Protein AF-A0A965M5X9-F1 (afdb_monomer)

Structure (mmCIF, N/CA/C/O backbone):
data_AF-A0A965M5X9-F1
#
_entry.id   AF-A0A965M5X9-F1
#
loop_
_atom_site.group_PDB
_atom_site.id
_atom_site.type_symbol
_atom_site.label_atom_id
_atom_site.label_alt_id
_atom_site.label_comp_id
_atom_site.label_asym_id
_atom_site.label_entity_id
_atom_site.label_seq_id
_atom_site.pdbx_PDB_ins_code
_atom_site.Cartn_x
_atom_site.Cartn_y
_atom_site.Cartn_z
_atom_site.occupancy
_atom_site.B_iso_or_equiv
_atom_site.auth_seq_id
_atom_site.auth_comp_id
_atom_site.auth_asym_id
_atom_site.auth_atom_id
_atom_site.pdbx_PDB_model_num
ATOM 1 N N . MET A 1 1 ? 23.132 9.682 -7.094 1.00 42.44 1 MET A N 1
ATOM 2 C CA . MET A 1 1 ? 22.294 9.227 -8.229 1.00 42.44 1 MET A CA 1
ATOM 3 C C . MET A 1 1 ? 20.804 9.116 -7.891 1.00 42.44 1 MET A C 1
ATOM 5 O O . MET A 1 1 ? 20.017 9.590 -8.694 1.00 42.44 1 MET A O 1
ATOM 9 N N . GLY A 1 2 ? 20.388 8.588 -6.726 1.00 50.03 2 GLY A N 1
ATOM 10 C CA . GLY A 1 2 ? 18.955 8.387 -6.407 1.00 50.03 2 GLY A CA 1
ATOM 11 C C . GLY A 1 2 ? 18.071 9.649 -6.337 1.00 50.03 2 GLY A C 1
ATOM 12 O O . GLY A 1 2 ? 16.987 9.662 -6.911 1.00 50.03 2 GLY A O 1
ATOM 13 N N . ASN A 1 3 ? 18.531 10.739 -5.705 1.00 47.78 3 ASN A N 1
ATOM 14 C CA . ASN A 1 3 ? 17.709 11.958 -5.563 1.00 47.78 3 ASN A CA 1
ATOM 15 C C . ASN A 1 3 ? 17.529 12.752 -6.868 1.00 47.78 3 ASN A C 1
ATOM 17 O O . ASN A 1 3 ? 16.507 13.403 -7.055 1.00 47.78 3 ASN A O 1
ATOM 21 N N . GLN A 1 4 ? 18.500 12.699 -7.782 1.00 51.12 4 GLN A N 1
ATOM 22 C CA . GLN A 1 4 ? 18.498 13.524 -8.995 1.00 51.12 4 GLN A CA 1
ATOM 23 C C . GLN A 1 4 ? 17.564 12.957 -10.078 1.00 51.12 4 GLN A C 1
ATOM 25 O O . GLN A 1 4 ? 16.942 13.716 -10.815 1.00 51.12 4 GLN A O 1
ATOM 30 N N . PHE A 1 5 ? 17.399 11.630 -10.124 1.00 57.78 5 PHE A N 1
ATOM 31 C CA . PHE A 1 5 ? 16.511 10.962 -11.080 1.00 57.78 5 PHE A CA 1
ATOM 32 C C . PHE A 1 5 ? 15.027 11.117 -10.712 1.00 57.78 5 PHE A C 1
ATOM 34 O O . PHE A 1 5 ? 14.195 11.357 -11.582 1.00 57.78 5 PHE A O 1
ATOM 41 N N . ASN A 1 6 ? 14.695 11.064 -9.415 1.00 60.72 6 ASN A N 1
ATO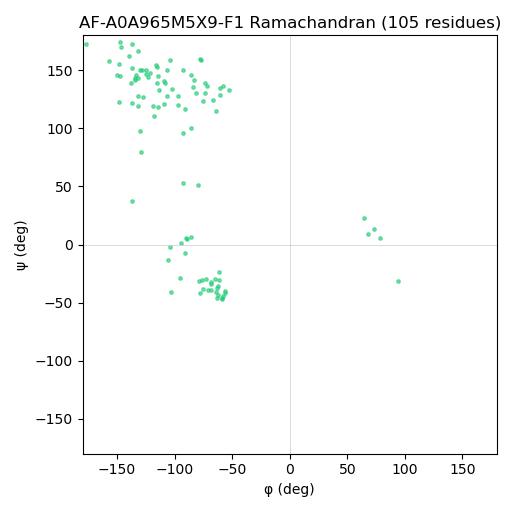M 42 C CA . ASN A 1 6 ? 13.325 11.275 -8.932 1.00 60.72 6 ASN A CA 1
ATOM 43 C C . ASN A 1 6 ? 12.823 12.700 -9.248 1.00 60.72 6 ASN A C 1
ATOM 45 O O . ASN A 1 6 ? 11.679 12.883 -9.648 1.00 60.72 6 ASN A O 1
ATOM 49 N N . LEU A 1 7 ? 13.701 13.705 -9.157 1.00 58.53 7 LEU A N 1
ATOM 50 C CA . LEU A 1 7 ? 13.353 15.101 -9.446 1.00 58.53 7 LEU A CA 1
ATOM 51 C C . LEU A 1 7 ? 13.240 15.412 -10.951 1.00 58.53 7 LEU A C 1
ATOM 53 O O . LEU A 1 7 ? 12.449 16.274 -11.320 1.00 58.53 7 LEU A O 1
ATOM 57 N N . GLY A 1 8 ? 13.996 14.723 -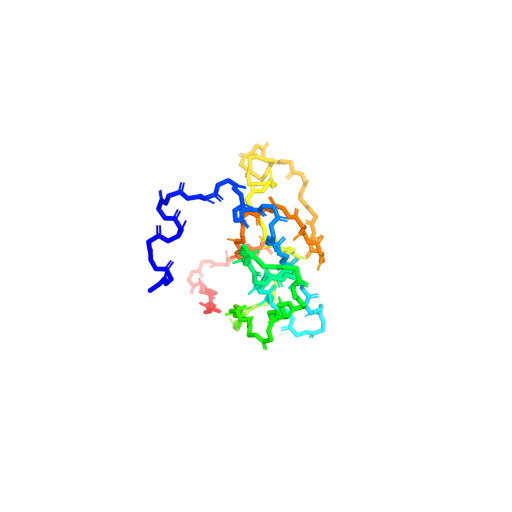11.817 1.00 59.91 8 GLY A N 1
ATOM 58 C CA . GLY A 1 8 ? 14.015 14.983 -13.267 1.00 59.91 8 GLY A CA 1
ATOM 59 C C . GLY A 1 8 ? 13.082 14.107 -14.114 1.00 59.91 8 GLY A C 1
ATOM 60 O O . GLY A 1 8 ? 12.615 14.554 -15.156 1.00 59.91 8 GLY A O 1
ATOM 61 N N . PHE A 1 9 ? 12.783 12.878 -13.675 1.00 71.81 9 PHE A N 1
ATOM 62 C CA . PHE A 1 9 ? 12.088 11.860 -14.480 1.00 71.81 9 PHE A CA 1
ATOM 63 C C . PHE A 1 9 ? 11.007 11.113 -13.683 1.00 71.81 9 PHE A C 1
ATOM 65 O O . PHE A 1 9 ? 10.825 9.905 -13.835 1.00 71.81 9 PHE A O 1
ATOM 72 N N . SER A 1 10 ? 10.287 11.820 -12.806 1.00 77.25 10 SER A N 1
ATOM 73 C CA . SER A 1 10 ? 9.305 11.212 -11.891 1.00 77.25 10 SER A CA 1
ATOM 74 C C . SER A 1 10 ? 8.219 10.385 -12.596 1.00 77.25 10 SER A C 1
ATOM 76 O O . SER A 1 10 ? 7.894 9.300 -12.125 1.00 77.25 10 SER A O 1
ATOM 78 N N . THR A 1 11 ? 7.704 10.847 -13.739 1.00 84.81 11 THR A N 1
ATOM 79 C CA . THR A 1 11 ? 6.674 10.140 -14.523 1.00 84.81 11 THR A CA 1
ATOM 80 C C . THR A 1 11 ? 7.212 8.887 -15.208 1.00 84.81 11 THR A C 1
ATOM 82 O O . THR A 1 11 ? 6.543 7.858 -15.220 1.00 84.81 11 THR A O 1
ATOM 85 N N . LEU A 1 12 ? 8.439 8.944 -15.736 1.00 87.31 12 LEU A N 1
ATOM 86 C CA . LEU A 1 12 ? 9.117 7.769 -16.283 1.00 87.31 12 LEU A CA 1
ATOM 87 C C . LEU A 1 12 ? 9.343 6.736 -15.180 1.00 87.31 12 LEU A C 1
ATOM 89 O O . LEU A 1 12 ? 9.053 5.563 -15.371 1.00 87.31 12 LEU A O 1
ATOM 93 N N . LEU A 1 13 ? 9.819 7.173 -14.014 1.00 88.56 13 LEU A N 1
ATOM 94 C CA . LEU A 1 13 ? 10.053 6.291 -12.878 1.00 88.56 13 LEU A CA 1
ATOM 95 C C . LEU A 1 13 ? 8.756 5.640 -12.379 1.00 88.56 13 LEU A C 1
ATOM 97 O O . LEU A 1 13 ? 8.794 4.479 -11.981 1.00 88.56 13 LEU A O 1
ATOM 101 N N . ASP A 1 14 ? 7.626 6.355 -12.417 1.00 90.56 14 ASP A N 1
ATOM 102 C CA . ASP A 1 14 ? 6.315 5.813 -12.043 1.00 90.56 14 ASP A CA 1
ATOM 103 C C . ASP A 1 14 ? 5.972 4.561 -12.877 1.00 90.56 14 ASP A C 1
ATOM 105 O O . ASP A 1 14 ? 5.594 3.550 -12.292 1.00 90.56 14 ASP A O 1
ATOM 109 N N . ALA A 1 15 ? 6.252 4.544 -14.189 1.00 90.56 15 ALA A N 1
ATOM 110 C CA . ALA A 1 15 ? 6.020 3.380 -15.059 1.00 90.56 15 ALA A CA 1
ATOM 111 C C . ALA A 1 15 ? 6.810 2.114 -14.658 1.00 90.56 15 ALA A C 1
ATOM 113 O O . ALA A 1 15 ? 6.395 0.999 -14.974 1.00 90.56 15 ALA A O 1
ATOM 114 N N . TYR A 1 16 ? 7.929 2.272 -13.945 1.00 92.94 16 TYR A N 1
ATOM 115 C CA . TYR A 1 16 ? 8.740 1.156 -13.451 1.00 92.94 16 TYR A CA 1
ATOM 116 C C . TYR A 1 16 ? 8.330 0.700 -12.047 1.00 92.94 16 TYR A C 1
ATOM 118 O O . TYR A 1 16 ? 8.850 -0.307 -11.572 1.00 92.94 16 TYR A O 1
ATOM 126 N N . LYS A 1 17 ? 7.427 1.401 -11.353 1.00 94.94 17 LYS A N 1
ATOM 127 C CA . LYS A 1 17 ? 7.024 1.028 -9.991 1.00 94.94 17 LYS A CA 1
ATOM 128 C C . LYS A 1 17 ? 6.134 -0.203 -9.990 1.00 94.94 17 LYS A C 1
ATOM 130 O O . LYS A 1 17 ? 5.216 -0.328 -10.802 1.00 94.94 17 LYS A O 1
ATOM 135 N N . ARG A 1 18 ? 6.384 -1.078 -9.020 1.00 97.25 18 ARG A N 1
ATOM 136 C CA . ARG A 1 18 ? 5.530 -2.211 -8.687 1.00 97.25 18 ARG A CA 1
ATOM 137 C C . ARG A 1 18 ? 5.408 -2.326 -7.173 1.00 97.25 18 ARG A C 1
ATOM 139 O O . ARG A 1 18 ? 6.414 -2.438 -6.468 1.00 97.25 18 ARG A O 1
ATOM 146 N N . ASN A 1 19 ? 4.173 -2.259 -6.698 1.00 98.06 19 ASN A N 1
ATOM 147 C CA . ASN A 1 19 ? 3.814 -2.291 -5.290 1.00 98.06 19 ASN A CA 1
ATOM 148 C C . ASN A 1 19 ? 3.027 -3.583 -5.050 1.00 98.06 19 ASN A C 1
ATOM 150 O O . ASN A 1 19 ? 1.973 -3.777 -5.648 1.00 98.06 19 ASN A O 1
ATOM 154 N N . GLU A 1 20 ? 3.532 -4.464 -4.195 1.00 98.06 20 GLU A N 1
ATOM 155 C CA . GLU A 1 20 ? 2.987 -5.804 -3.963 1.00 98.06 20 GLU A CA 1
ATOM 156 C C . GLU A 1 20 ? 2.637 -5.992 -2.483 1.00 98.06 20 GLU A C 1
ATOM 158 O O . GLU A 1 20 ? 3.334 -5.495 -1.601 1.00 98.06 20 GLU A O 1
ATOM 163 N N . LEU A 1 21 ? 1.566 -6.726 -2.192 1.00 98.12 21 LEU A N 1
ATOM 164 C CA . LEU A 1 21 ? 1.193 -7.123 -0.838 1.00 98.12 21 LEU A CA 1
ATOM 165 C C . LEU A 1 21 ? 1.498 -8.603 -0.654 1.00 98.12 21 LEU A C 1
ATOM 167 O O . LEU A 1 21 ? 0.984 -9.441 -1.392 1.00 98.12 21 LEU A O 1
ATOM 171 N N . LEU A 1 22 ? 2.239 -8.939 0.400 1.00 97.06 22 LEU A N 1
ATOM 172 C CA . LEU A 1 22 ? 2.326 -10.301 0.914 1.00 97.06 22 LEU A CA 1
ATOM 173 C C . LEU A 1 22 ? 1.161 -10.547 1.895 1.00 97.06 22 LEU A C 1
ATOM 175 O O . LEU A 1 22 ? 1.259 -10.159 3.066 1.00 97.06 22 LEU A O 1
ATOM 179 N N . PRO A 1 23 ? 0.059 -11.214 1.489 1.00 91.31 23 PRO A N 1
ATOM 180 C CA . PRO A 1 23 ? -1.207 -11.128 2.226 1.00 91.31 23 PRO A CA 1
ATOM 181 C C . PRO A 1 23 ? -1.160 -11.799 3.598 1.00 91.31 23 PRO A C 1
ATOM 183 O O . PRO A 1 23 ? -1.789 -11.332 4.540 1.00 91.31 23 PRO A O 1
ATOM 186 N N . LYS A 1 24 ? -0.377 -12.878 3.732 1.00 90.31 24 LYS A N 1
ATOM 187 C CA . LYS A 1 24 ? -0.226 -13.612 4.999 1.00 90.31 24 LYS A CA 1
ATOM 188 C C . LYS A 1 24 ? 0.436 -12.775 6.096 1.00 90.31 24 LYS A C 1
ATOM 190 O O . LYS A 1 24 ? 0.175 -13.019 7.267 1.00 90.31 24 LYS A O 1
ATOM 195 N N . ALA A 1 25 ? 1.301 -11.837 5.714 1.00 91.31 25 ALA A N 1
ATOM 196 C CA . ALA A 1 25 ? 2.075 -11.015 6.640 1.00 91.31 25 ALA A CA 1
ATOM 197 C C . ALA A 1 25 ? 1.564 -9.569 6.732 1.00 91.31 25 ALA A C 1
ATOM 199 O O . ALA A 1 25 ? 1.996 -8.837 7.615 1.00 91.31 25 ALA A O 1
ATOM 200 N N . GLY A 1 26 ? 0.690 -9.137 5.815 1.00 94.25 26 GLY A N 1
ATOM 201 C CA . GLY A 1 26 ? 0.325 -7.724 5.694 1.00 94.25 26 GLY A CA 1
ATOM 202 C C . GLY A 1 26 ? 1.504 -6.835 5.276 1.00 94.25 26 GLY A C 1
ATOM 203 O O . GLY A 1 26 ? 1.504 -5.651 5.572 1.00 94.25 26 GLY A O 1
ATOM 204 N N . LEU A 1 27 ? 2.532 -7.400 4.635 1.00 96.94 27 LEU A N 1
ATOM 205 C CA . LEU A 1 27 ? 3.755 -6.684 4.270 1.00 96.94 27 LEU A CA 1
ATOM 206 C C . LEU A 1 27 ? 3.608 -6.083 2.869 1.00 96.94 27 LEU A C 1
ATOM 208 O O . LEU A 1 27 ? 3.477 -6.827 1.896 1.00 96.94 27 LEU A O 1
ATOM 212 N N . GLY A 1 28 ? 3.650 -4.757 2.770 1.00 97.94 28 GLY A N 1
ATOM 213 C CA . GLY A 1 28 ? 3.751 -4.034 1.506 1.00 97.94 28 GLY A CA 1
ATOM 214 C C . GLY A 1 28 ? 5.199 -3.991 1.022 1.00 97.94 28 GLY A C 1
ATOM 215 O O . GLY A 1 28 ? 6.100 -3.645 1.785 1.00 97.94 28 GLY A O 1
ATOM 216 N N . ILE A 1 29 ? 5.422 -4.340 -0.240 1.00 98.19 29 ILE A N 1
ATOM 217 C CA . ILE A 1 29 ? 6.719 -4.411 -0.911 1.00 98.19 29 ILE A CA 1
ATOM 218 C C . ILE A 1 29 ? 6.693 -3.421 -2.074 1.00 98.19 29 ILE A C 1
ATOM 220 O O . ILE A 1 29 ? 5.884 -3.548 -2.986 1.00 98.19 29 ILE A O 1
ATOM 224 N N . PHE A 1 30 ? 7.589 -2.442 -2.057 1.00 97.62 30 PHE A N 1
ATOM 225 C CA . PHE A 1 30 ? 7.669 -1.359 -3.033 1.00 97.62 30 PHE A CA 1
ATOM 226 C C . PHE A 1 30 ? 9.004 -1.444 -3.759 1.00 97.62 30 PHE A C 1
ATOM 228 O O . PHE A 1 30 ? 10.064 -1.196 -3.177 1.00 97.62 30 PHE A O 1
ATOM 235 N N . ARG 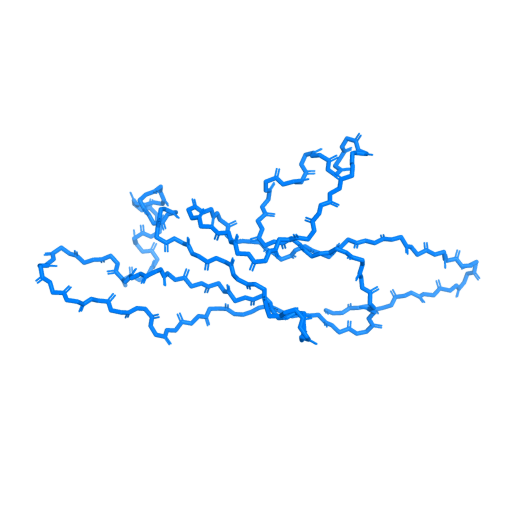A 1 31 ? 8.961 -1.800 -5.039 1.00 95.50 31 ARG A N 1
ATOM 236 C CA . ARG A 1 31 ? 10.160 -2.002 -5.852 1.00 95.50 31 ARG A CA 1
ATOM 237 C C . ARG A 1 31 ? 10.007 -1.398 -7.236 1.00 95.50 31 ARG A C 1
ATOM 239 O O . ARG A 1 31 ? 8.928 -0.966 -7.642 1.00 95.50 31 ARG A O 1
ATOM 246 N N . LEU A 1 32 ? 11.110 -1.408 -7.969 1.00 94.62 32 LEU A N 1
ATOM 247 C CA . LEU A 1 32 ? 11.077 -1.215 -9.409 1.00 94.62 32 LEU A CA 1
ATOM 248 C C . LEU A 1 32 ? 10.990 -2.581 -10.100 1.00 94.62 32 LEU A C 1
ATOM 250 O O . LEU A 1 32 ? 11.463 -3.592 -9.577 1.00 94.62 32 LEU A O 1
ATOM 254 N N . SER A 1 33 ? 10.369 -2.628 -11.271 1.00 91.94 33 SER A N 1
ATOM 255 C CA . SER A 1 33 ? 10.387 -3.800 -12.147 1.00 91.94 33 SER A CA 1
ATOM 256 C C . SER A 1 33 ? 11.783 -4.039 -12.732 1.00 91.94 33 SER A C 1
ATOM 258 O O . SER A 1 33 ? 12.188 -5.187 -12.887 1.00 91.94 33 SER A O 1
ATOM 260 N N . ALA A 1 34 ? 12.519 -2.957 -12.996 1.00 90.31 34 ALA A N 1
ATOM 261 C CA . ALA A 1 34 ? 13.914 -2.915 -13.422 1.00 90.31 34 ALA A CA 1
ATOM 262 C C . ALA A 1 34 ? 14.519 -1.547 -13.055 1.00 90.31 34 ALA A C 1
ATOM 264 O O . ALA A 1 34 ? 13.789 -0.569 -12.874 1.00 90.31 34 ALA A O 1
ATOM 265 N N . ILE A 1 35 ? 15.844 -1.459 -12.946 1.00 88.50 35 ILE A N 1
ATOM 266 C CA . ILE A 1 35 ? 16.552 -0.188 -12.774 1.00 88.50 35 ILE A CA 1
ATOM 267 C C . ILE A 1 35 ? 16.565 0.533 -14.134 1.00 88.50 35 ILE A C 1
ATOM 269 O O . ILE A 1 35 ? 17.053 -0.044 -15.106 1.00 88.50 35 ILE A O 1
ATOM 273 N N . PRO A 1 36 ? 16.061 1.777 -14.241 1.00 86.00 36 PRO A N 1
ATOM 274 C CA . PRO A 1 36 ? 16.123 2.528 -15.491 1.00 86.00 36 PRO A CA 1
ATOM 275 C C . PRO A 1 36 ? 17.582 2.811 -15.872 1.00 86.00 36 PRO A C 1
ATOM 277 O O . PRO A 1 36 ? 18.281 3.537 -15.161 1.00 86.00 36 PRO A O 1
ATOM 280 N N . VAL A 1 37 ? 18.041 2.238 -16.986 1.00 85.38 37 VAL A N 1
ATOM 281 C CA . VAL A 1 37 ? 19.394 2.424 -17.529 1.00 85.38 37 VAL A CA 1
ATOM 282 C C . VAL A 1 37 ? 19.331 2.739 -19.022 1.00 85.38 37 VAL A C 1
ATOM 284 O O . VAL A 1 37 ? 18.501 2.193 -19.742 1.00 85.38 37 VAL A O 1
ATOM 287 N N . ASP A 1 38 ? 20.225 3.608 -19.492 1.00 87.38 38 ASP A N 1
ATOM 288 C CA . ASP A 1 38 ? 20.382 3.947 -20.916 1.00 87.38 38 ASP A CA 1
ATOM 289 C C . ASP A 1 38 ? 21.439 3.046 -21.571 1.00 87.38 38 ASP A C 1
ATOM 291 O O . ASP A 1 38 ? 22.462 3.489 -22.093 1.00 87.38 38 ASP A O 1
ATOM 295 N N . ARG A 1 39 ? 21.259 1.735 -21.402 1.00 87.00 39 ARG A N 1
ATOM 296 C CA . ARG A 1 39 ? 22.093 0.689 -21.998 1.00 87.00 39 ARG A CA 1
ATOM 297 C C . ARG A 1 39 ? 21.225 -0.529 -22.296 1.00 87.00 39 ARG A C 1
ATOM 299 O O . ARG A 1 39 ? 20.338 -0.835 -21.500 1.00 87.00 39 ARG A O 1
ATOM 306 N N . PRO A 1 40 ? 21.486 -1.263 -23.388 1.00 86.62 40 PRO A N 1
ATOM 307 C CA . PRO A 1 40 ? 20.755 -2.482 -23.722 1.00 86.62 40 PRO A CA 1
ATOM 308 C C . PRO A 1 40 ? 21.264 -3.679 -22.895 1.00 86.62 40 PRO A C 1
ATOM 310 O O . PRO A 1 40 ? 21.623 -4.716 -23.447 1.00 86.62 40 PRO A O 1
ATOM 313 N N . GLU A 1 41 ? 21.336 -3.527 -21.572 1.00 89.56 41 GLU A N 1
ATOM 314 C CA . GLU A 1 41 ? 21.769 -4.564 -20.631 1.00 89.56 41 GLU A CA 1
ATOM 315 C C . GLU A 1 41 ? 20.663 -4.863 -19.605 1.00 89.56 41 GLU A C 1
ATOM 317 O O . GLU A 1 41 ? 19.898 -3.960 -19.250 1.00 89.56 41 GLU A O 1
ATOM 322 N N . PRO A 1 42 ? 20.540 -6.110 -19.110 1.00 87.06 42 PRO A N 1
ATOM 323 C CA . PRO A 1 42 ? 19.630 -6.413 -18.013 1.00 87.06 42 PRO A CA 1
ATOM 324 C C . PRO A 1 42 ? 20.001 -5.612 -16.762 1.00 87.06 42 PRO A C 1
ATOM 326 O O . PRO A 1 42 ? 21.145 -5.642 -16.312 1.00 87.06 42 PRO A O 1
ATOM 329 N N . ALA A 1 43 ? 19.021 -4.924 -16.182 1.00 88.19 43 ALA A N 1
ATOM 330 C CA . ALA A 1 43 ? 19.210 -4.101 -14.994 1.00 88.19 43 ALA A CA 1
ATOM 331 C C . ALA A 1 43 ? 18.156 -4.456 -13.940 1.00 88.19 43 ALA A C 1
ATOM 333 O O . ALA A 1 43 ? 17.125 -3.799 -13.800 1.00 88.19 43 ALA A O 1
ATOM 334 N N . GLU A 1 44 ? 18.387 -5.551 -13.221 1.00 90.56 44 GLU A N 1
ATOM 335 C CA . GLU A 1 44 ? 17.445 -6.062 -12.226 1.00 90.56 44 GLU A CA 1
ATOM 336 C C . GLU A 1 44 ? 17.399 -5.179 -10.971 1.00 90.56 44 GLU A C 1
ATOM 338 O O . GLU A 1 44 ? 18.423 -4.768 -10.424 1.00 90.56 44 GLU A O 1
ATOM 343 N N . ALA A 1 45 ? 16.190 -4.912 -10.477 1.00 90.88 45 ALA A N 1
ATOM 344 C CA . ALA A 1 45 ? 15.981 -4.236 -9.203 1.00 90.88 45 ALA A CA 1
ATOM 345 C C . ALA A 1 45 ? 15.823 -5.279 -8.084 1.00 90.88 45 ALA A C 1
ATOM 347 O O . ALA A 1 45 ? 14.735 -5.802 -7.855 1.00 90.88 45 ALA A O 1
ATOM 348 N N . LEU A 1 46 ? 16.924 -5.579 -7.389 1.00 92.75 46 LEU A N 1
ATOM 349 C CA . LEU A 1 46 ? 16.984 -6.622 -6.350 1.00 92.75 46 LEU A CA 1
ATOM 350 C C . LEU A 1 46 ? 16.762 -6.105 -4.919 1.00 92.75 46 LEU A C 1
ATOM 352 O O . LEU A 1 46 ? 16.798 -6.877 -3.964 1.00 92.75 46 LEU A O 1
ATOM 356 N N . PHE A 1 47 ? 16.518 -4.803 -4.765 1.00 93.31 47 PHE A N 1
ATOM 357 C CA . PHE A 1 47 ? 16.171 -4.181 -3.491 1.00 93.31 47 PHE A CA 1
ATOM 358 C C . PHE A 1 47 ? 14.742 -3.645 -3.535 1.00 93.31 47 PHE A C 1
ATOM 360 O O . PHE A 1 47 ? 14.286 -3.135 -4.560 1.00 93.31 47 PHE A O 1
ATOM 367 N N . ALA A 1 48 ? 14.059 -3.727 -2.398 1.00 95.88 48 ALA A N 1
ATOM 368 C CA . ALA A 1 48 ? 12.719 -3.199 -2.216 1.00 95.88 48 ALA A CA 1
ATOM 369 C C . ALA A 1 48 ? 12.638 -2.421 -0.904 1.00 95.88 48 ALA A C 1
ATOM 371 O O . ALA A 1 48 ? 13.258 -2.791 0.095 1.00 95.88 48 ALA A O 1
ATOM 372 N N . THR A 1 49 ? 11.835 -1.365 -0.904 1.00 97.12 49 THR A N 1
ATOM 373 C CA . THR A 1 49 ? 11.369 -0.732 0.328 1.00 97.12 49 THR A CA 1
ATOM 374 C C . THR A 1 49 ? 10.169 -1.518 0.828 1.00 97.12 49 THR A C 1
ATOM 376 O O . THR A 1 49 ? 9.339 -1.945 0.030 1.00 97.12 49 THR A O 1
ATOM 379 N N . VAL A 1 50 ? 10.050 -1.706 2.137 1.00 97.50 50 VAL A N 1
ATOM 380 C CA . VAL A 1 50 ? 8.915 -2.422 2.725 1.00 97.50 50 VAL A CA 1
ATOM 381 C C . VAL A 1 50 ? 8.216 -1.580 3.782 1.00 97.50 50 VAL A C 1
ATOM 383 O O . VAL A 1 5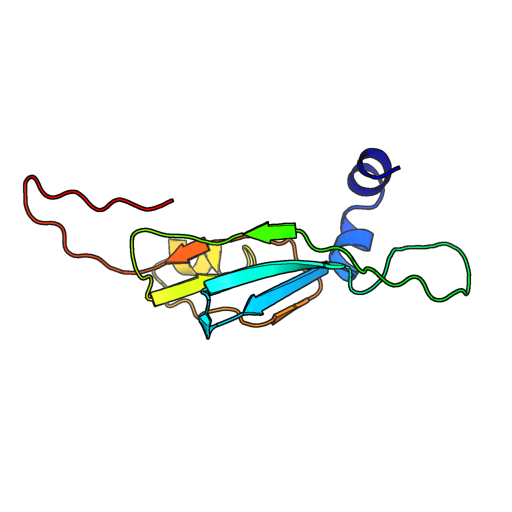0 ? 8.850 -0.766 4.451 1.00 97.50 50 VAL A O 1
ATOM 386 N N . ALA A 1 51 ? 6.912 -1.792 3.933 1.00 97.69 51 ALA A N 1
ATOM 387 C CA . ALA A 1 51 ? 6.112 -1.245 5.022 1.00 97.69 51 ALA A CA 1
ATOM 388 C C . ALA A 1 51 ? 5.206 -2.340 5.588 1.00 97.69 51 ALA A C 1
ATOM 390 O O . ALA A 1 51 ? 4.705 -3.191 4.853 1.00 97.69 51 ALA A O 1
ATOM 391 N N . TRP A 1 52 ? 5.010 -2.330 6.898 1.00 96.69 52 TRP A N 1
ATOM 392 C CA . TRP A 1 52 ? 4.138 -3.258 7.608 1.00 96.69 52 TRP A CA 1
ATOM 393 C C . TRP A 1 52 ? 3.511 -2.536 8.791 1.00 96.69 52 TRP A C 1
ATOM 395 O O . TRP A 1 52 ? 3.927 -1.432 9.137 1.00 96.69 52 TRP A O 1
ATOM 405 N N . SER A 1 53 ? 2.531 -3.177 9.418 1.00 94.88 53 SER A N 1
ATOM 406 C CA . SER A 1 53 ? 1.889 -2.642 10.613 1.00 94.88 53 SER A CA 1
ATOM 407 C C . SER A 1 53 ? 1.663 -3.696 11.682 1.00 94.88 53 SER A C 1
ATOM 409 O O . SER A 1 53 ? 1.449 -4.867 11.364 1.00 94.88 53 SER A O 1
ATOM 411 N N . VAL A 1 54 ? 1.647 -3.272 12.942 1.00 93.94 54 VAL A N 1
ATOM 412 C CA . VAL A 1 54 ? 1.419 -4.125 14.118 1.00 93.94 54 VAL A CA 1
ATOM 413 C C . VAL A 1 54 ? 0.370 -3.522 15.061 1.00 93.94 54 VAL A C 1
ATOM 415 O O . VAL A 1 54 ? -0.015 -2.364 14.935 1.00 93.94 54 VAL A O 1
ATOM 418 N N . GLY A 1 55 ? -0.121 -4.317 16.016 1.00 89.62 55 GLY A N 1
ATOM 419 C CA . GLY A 1 55 ? -1.022 -3.865 17.091 1.00 89.62 55 GLY A CA 1
ATOM 420 C C . GLY A 1 55 ? -2.519 -4.030 16.808 1.00 89.62 55 GLY A C 1
ATOM 421 O O . GLY A 1 55 ? -3.288 -4.324 17.721 1.00 89.62 55 GLY A O 1
ATOM 422 N N . THR A 1 56 ? -2.960 -3.942 15.551 1.00 87.69 56 THR A N 1
ATOM 423 C CA . THR A 1 56 ? -4.370 -4.175 15.202 1.00 87.69 56 THR A CA 1
ATOM 424 C C . THR A 1 56 ? -4.544 -4.738 13.795 1.00 87.69 56 THR A C 1
ATOM 426 O O . THR A 1 56 ? -3.804 -4.401 12.875 1.00 87.69 56 THR A O 1
ATOM 429 N N . SER A 1 57 ? -5.559 -5.592 13.622 1.00 86.81 57 SER A N 1
ATOM 430 C CA . SER A 1 57 ? -5.964 -6.105 12.313 1.00 86.81 57 SER A CA 1
ATOM 431 C C . SER A 1 57 ? -6.903 -5.139 11.591 1.00 86.81 57 SER A C 1
ATOM 433 O O . SER A 1 57 ? -7.870 -4.623 12.168 1.00 86.81 57 SER A O 1
ATOM 435 N N . TRP A 1 58 ? -6.645 -4.939 10.302 1.00 91.00 58 TRP A N 1
ATOM 436 C CA . TRP A 1 58 ? -7.416 -4.070 9.417 1.00 91.00 58 TRP A CA 1
ATOM 437 C C . TRP A 1 58 ? -8.089 -4.890 8.319 1.00 91.00 58 TRP A C 1
ATOM 439 O O . TRP A 1 58 ? -7.628 -5.974 7.972 1.00 91.00 58 TRP A O 1
ATOM 449 N N . LYS A 1 59 ? -9.217 -4.394 7.798 1.00 92.31 59 LYS A N 1
ATOM 450 C CA . LYS A 1 59 ? -10.026 -5.120 6.808 1.00 92.31 59 LYS A CA 1
ATOM 451 C C . LYS A 1 59 ? -9.415 -5.039 5.413 1.00 92.31 59 LYS A C 1
ATOM 453 O O . LYS A 1 59 ? -9.454 -6.017 4.677 1.00 92.31 59 LYS A O 1
ATOM 458 N N . ASN A 1 60 ? -8.924 -3.859 5.050 1.00 95.81 60 ASN A N 1
ATOM 459 C CA . ASN A 1 60 ? -8.369 -3.573 3.739 1.00 95.81 60 ASN A CA 1
ATOM 460 C C . ASN A 1 60 ? -6.979 -2.952 3.863 1.00 95.81 60 ASN A C 1
ATOM 462 O O . ASN A 1 60 ? -6.709 -2.215 4.815 1.00 95.81 60 ASN A O 1
ATOM 466 N N . LEU A 1 61 ? -6.151 -3.206 2.853 1.00 97.12 61 LEU A N 1
ATOM 467 C CA . LEU A 1 61 ? -4.824 -2.620 2.697 1.00 97.12 61 LEU A CA 1
ATOM 468 C C . LEU A 1 61 ? -4.669 -2.093 1.267 1.00 97.12 61 LEU A C 1
ATOM 470 O O . LEU A 1 61 ? -4.947 -2.816 0.312 1.00 97.12 61 LEU A O 1
ATOM 474 N N . LEU A 1 62 ? -4.272 -0.830 1.122 1.00 98.19 62 LEU A N 1
ATOM 475 C CA . LEU A 1 62 ? -4.003 -0.208 -0.176 1.00 98.19 62 LEU A CA 1
ATOM 476 C C . LEU A 1 62 ? -2.503 0.012 -0.348 1.00 98.19 62 LEU A C 1
ATOM 478 O O . LEU A 1 62 ? -1.823 0.408 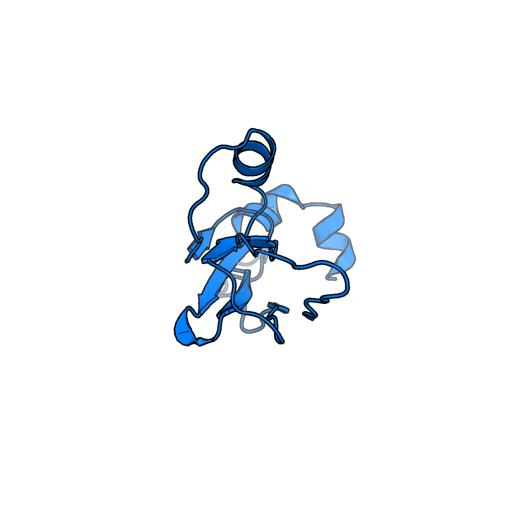0.601 1.00 98.19 62 LEU A O 1
ATOM 482 N N . LEU A 1 63 ? -2.025 -0.218 -1.568 1.00 98.38 63 LEU A N 1
ATOM 483 C CA . LEU A 1 63 ? -0.628 -0.081 -1.974 1.00 98.38 63 LEU A CA 1
ATOM 484 C C . LEU A 1 63 ? -0.382 1.194 -2.796 1.00 98.38 63 LEU A C 1
ATOM 486 O O . LEU A 1 63 ? 0.745 1.474 -3.205 1.00 98.38 63 LEU A O 1
ATOM 490 N N . SER A 1 64 ? -1.440 1.959 -3.062 1.00 97.44 64 SER A N 1
ATOM 491 C CA . SER A 1 64 ? -1.431 3.205 -3.818 1.00 97.44 64 SER A CA 1
ATOM 492 C C . SER A 1 64 ? -2.502 4.175 -3.305 1.00 97.44 64 SER A C 1
ATOM 494 O O . SER A 1 64 ? -3.334 3.845 -2.458 1.00 97.44 64 SER A O 1
ATOM 496 N N . SER A 1 65 ? -2.506 5.391 -3.850 1.00 96.88 65 SER A N 1
ATOM 497 C CA . SER A 1 65 ? -3.519 6.410 -3.543 1.00 96.88 65 SER A CA 1
ATOM 498 C C . SER A 1 65 ? -4.739 6.373 -4.476 1.00 96.88 65 SER A C 1
ATOM 500 O O . SER A 1 65 ? -5.597 7.249 -4.367 1.00 96.88 65 SER A O 1
ATOM 502 N N . GLN A 1 66 ? -4.853 5.390 -5.379 1.00 96.94 66 GLN A N 1
ATOM 503 C CA . GLN A 1 66 ? -5.918 5.343 -6.395 1.00 96.94 66 GLN A CA 1
ATOM 504 C C . GLN A 1 66 ? -7.322 5.349 -5.781 1.00 96.94 66 GLN A C 1
ATOM 506 O O . GLN A 1 66 ? -8.207 6.088 -6.212 1.00 96.94 66 GLN A O 1
ATOM 511 N N . GLN A 1 67 ? -7.522 4.558 -4.726 1.00 97.50 67 GLN A N 1
ATOM 512 C CA . GLN A 1 67 ? -8.819 4.423 -4.061 1.00 97.50 67 GLN A CA 1
ATOM 513 C C . GLN A 1 67 ? -9.042 5.452 -2.938 1.00 97.50 67 GLN A C 1
ATOM 515 O O . GLN A 1 67 ? -10.075 5.419 -2.265 1.00 97.50 67 GLN A O 1
ATOM 520 N N . LEU A 1 68 ? -8.119 6.401 -2.730 1.00 96.38 68 LEU A N 1
ATOM 521 C CA . LEU A 1 68 ? -8.209 7.363 -1.627 1.00 96.38 68 LEU A CA 1
ATOM 522 C C . LEU A 1 68 ? -9.433 8.282 -1.758 1.00 96.38 68 LEU A C 1
ATOM 524 O O . LEU A 1 68 ? -10.121 8.544 -0.773 1.00 96.38 68 LEU A O 1
ATOM 528 N N . ASN A 1 69 ? -9.745 8.744 -2.971 1.00 97.44 69 ASN A N 1
ATOM 529 C CA . ASN A 1 69 ? -10.931 9.572 -3.203 1.00 97.44 69 ASN A CA 1
ATOM 530 C C . ASN A 1 69 ? -12.229 8.777 -3.018 1.00 97.44 69 ASN A C 1
ATOM 532 O O . ASN A 1 69 ? -13.160 9.287 -2.400 1.00 97.44 69 ASN A O 1
ATOM 536 N N . ALA A 1 70 ? -12.267 7.516 -3.460 1.00 96.88 70 ALA A N 1
ATOM 537 C CA . ALA A 1 70 ? -13.405 6.629 -3.226 1.00 96.88 70 ALA A CA 1
ATOM 538 C C . ALA A 1 70 ? -13.669 6.460 -1.719 1.00 96.88 70 ALA A C 1
ATOM 540 O O . ALA A 1 70 ? -14.798 6.645 -1.264 1.00 96.88 70 ALA A O 1
ATOM 541 N N . PHE A 1 71 ? -12.615 6.225 -0.928 1.00 96.56 71 PHE A N 1
ATOM 542 C CA . PHE A 1 71 ? -12.713 6.170 0.532 1.00 96.56 71 PHE A CA 1
ATOM 543 C C . PHE A 1 71 ? -13.259 7.479 1.128 1.00 96.56 71 PHE A C 1
ATOM 545 O O . PHE A 1 71 ? -14.185 7.448 1.937 1.00 96.56 71 PHE A O 1
ATOM 552 N N . ARG A 1 72 ? -12.741 8.639 0.695 1.00 96.06 72 ARG A N 1
ATOM 553 C CA . ARG A 1 72 ? -13.200 9.967 1.154 1.00 96.06 72 ARG A CA 1
ATOM 554 C C . ARG A 1 72 ? -14.669 10.243 0.828 1.00 96.06 72 ARG A C 1
ATOM 556 O O . ARG A 1 72 ? -15.327 10.952 1.582 1.00 96.06 72 ARG A O 1
ATOM 563 N N . SER A 1 73 ? -15.181 9.686 -0.265 1.00 97.25 73 SER A N 1
ATOM 564 C CA . SER A 1 73 ? -16.588 9.789 -0.667 1.00 97.25 73 SER A CA 1
ATOM 565 C C . SER A 1 73 ? -17.489 8.724 -0.027 1.00 97.25 73 SER A C 1
ATOM 567 O O . SER A 1 73 ? -18.655 8.620 -0.397 1.00 97.25 73 SER A O 1
ATOM 569 N N . GLY A 1 74 ? -16.975 7.917 0.909 1.00 95.19 74 GLY A N 1
ATOM 570 C CA . GLY A 1 74 ? -17.738 6.858 1.577 1.00 95.19 74 GLY A CA 1
ATOM 571 C C . GLY A 1 74 ? -18.014 5.633 0.698 1.00 95.19 74 GLY A C 1
ATOM 572 O O . GLY A 1 74 ? -18.845 4.797 1.051 1.00 95.19 74 GLY A O 1
ATOM 573 N N . GLN A 1 75 ? -17.337 5.508 -0.445 1.00 96.12 75 GLN A N 1
ATOM 574 C CA . GLN A 1 75 ? -17.451 4.336 -1.306 1.00 96.12 75 GLN A CA 1
ATOM 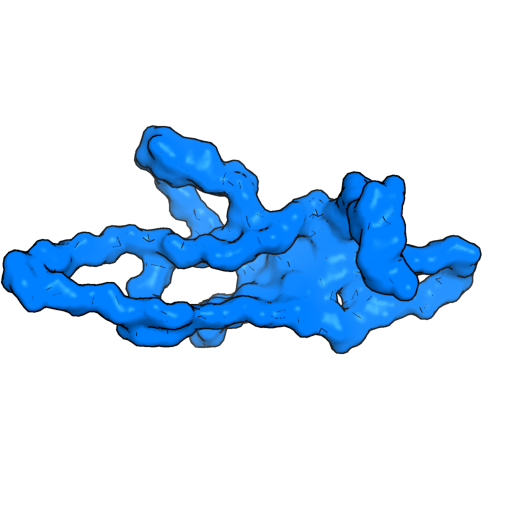575 C C . GLN A 1 75 ? -16.657 3.158 -0.733 1.00 96.12 75 GLN A C 1
ATOM 577 O O . GLN A 1 75 ? -15.727 3.307 0.063 1.00 96.12 75 GLN A O 1
ATOM 582 N N . THR A 1 76 ? -17.027 1.951 -1.160 1.00 94.50 76 THR A N 1
ATOM 583 C CA . THR A 1 76 ? -16.308 0.740 -0.761 1.00 94.50 76 THR A CA 1
ATOM 584 C C . THR A 1 76 ? -14.969 0.663 -1.482 1.00 94.50 76 THR A C 1
ATOM 586 O O . THR A 1 76 ? -14.920 0.741 -2.706 1.00 94.50 76 THR A O 1
ATOM 589 N N . ILE A 1 77 ? -13.905 0.432 -0.718 1.00 96.94 77 ILE A N 1
ATOM 590 C CA . ILE A 1 77 ? -12.568 0.139 -1.236 1.00 96.94 77 ILE A CA 1
ATOM 591 C C . ILE A 1 77 ? -12.242 -1.347 -1.109 1.00 96.94 77 ILE A C 1
ATOM 593 O O . ILE A 1 77 ? -12.838 -2.064 -0.295 1.00 96.94 77 ILE A O 1
ATOM 597 N N . ARG A 1 78 ? -11.283 -1.804 -1.910 1.00 96.94 78 ARG A N 1
ATOM 598 C CA . ARG A 1 78 ? -10.812 -3.191 -1.938 1.00 96.94 78 ARG A CA 1
ATOM 599 C C . ARG A 1 78 ? -9.311 -3.244 -1.715 1.00 96.94 78 ARG A C 1
ATOM 601 O O . ARG A 1 78 ? -8.592 -2.354 -2.155 1.00 96.94 78 ARG A O 1
ATOM 608 N N . THR A 1 79 ? -8.865 -4.307 -1.054 1.00 97.31 79 THR A N 1
ATOM 609 C CA . THR A 1 79 ? -7.438 -4.576 -0.856 1.00 97.31 79 THR A CA 1
ATOM 610 C C . THR A 1 79 ? -6.712 -4.678 -2.194 1.00 97.31 79 THR A C 1
ATOM 612 O O . THR A 1 79 ? -7.197 -5.333 -3.117 1.00 97.31 79 THR A O 1
ATOM 615 N N . GLU A 1 80 ? -5.546 -4.050 -2.271 1.00 98.25 80 GLU A N 1
ATOM 616 C CA . GLU A 1 80 ? -4.657 -4.077 -3.429 1.00 98.25 80 GLU A CA 1
ATOM 617 C C . GLU A 1 80 ? -3.575 -5.143 -3.206 1.00 98.25 80 GLU A C 1
ATOM 619 O O . GLU A 1 80 ? -2.945 -5.173 -2.149 1.00 98.25 80 GLU A O 1
ATOM 624 N N . ILE A 1 81 ? -3.394 -6.050 -4.175 1.00 97.81 81 ILE A N 1
ATOM 625 C CA . ILE A 1 81 ? -2.416 -7.152 -4.084 1.00 97.81 81 ILE A CA 1
ATOM 626 C C . ILE A 1 81 ? -1.163 -6.874 -4.913 1.00 97.81 81 ILE A C 1
ATOM 628 O O . ILE A 1 81 ? -0.059 -7.165 -4.466 1.00 97.81 81 ILE A O 1
ATOM 632 N N . ASP A 1 82 ? -1.335 -6.321 -6.108 1.00 97.56 82 ASP A N 1
ATOM 633 C CA . ASP A 1 82 ? -0.261 -5.983 -7.039 1.00 97.56 82 ASP A CA 1
ATOM 634 C C . ASP A 1 82 ? -0.698 -4.745 -7.822 1.00 97.56 82 ASP A C 1
ATOM 636 O O . ASP A 1 82 ? -1.782 -4.730 -8.413 1.00 97.56 82 ASP A O 1
ATOM 640 N N . VAL A 1 83 ? 0.105 -3.687 -7.765 1.00 97.56 83 VAL A N 1
ATOM 641 C CA . VAL A 1 83 ? -0.162 -2.400 -8.408 1.00 97.56 83 VAL A CA 1
ATOM 642 C C . VAL A 1 83 ? 1.084 -1.965 -9.169 1.00 97.56 83 VAL A C 1
ATOM 644 O O . VAL A 1 83 ? 2.138 -1.735 -8.578 1.00 97.56 83 VAL A O 1
ATOM 647 N N . CYS A 1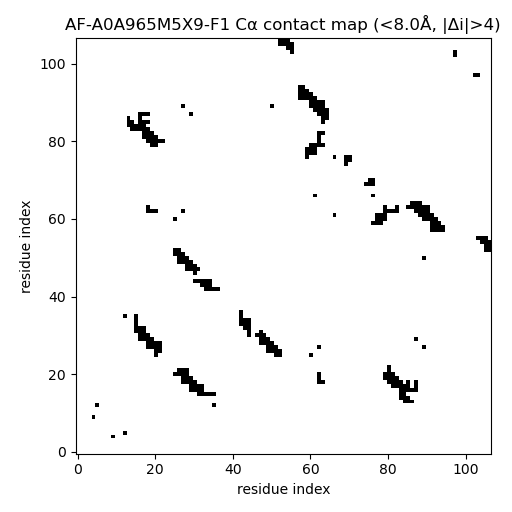 84 ? 0.948 -1.806 -10.482 1.00 96.12 84 CYS A N 1
ATOM 648 C CA . CYS A 1 84 ? 2.024 -1.393 -11.381 1.00 96.12 84 CYS A CA 1
ATOM 649 C C . CYS A 1 84 ? 1.829 0.052 -11.847 1.00 96.12 84 CYS A C 1
ATOM 651 O O . CYS A 1 84 ? 0.696 0.502 -12.000 1.00 96.12 84 CYS A O 1
ATOM 653 N N . GLY A 1 85 ? 2.926 0.752 -12.136 1.00 93.94 85 GLY A N 1
ATOM 654 C CA . GLY A 1 85 ? 2.893 2.063 -12.792 1.00 93.94 85 GLY A CA 1
ATOM 655 C C . GLY A 1 85 ? 2.525 3.234 -11.878 1.00 93.94 85 GLY A C 1
ATOM 656 O O . GLY A 1 85 ? 2.334 4.351 -12.348 1.00 93.94 85 GLY A O 1
ATOM 657 N N . GLU A 1 86 ? 2.385 2.979 -10.580 1.00 94.62 86 GLU A N 1
ATOM 658 C CA . GLU A 1 86 ? 1.710 3.880 -9.652 1.00 94.62 86 GLU A CA 1
ATOM 659 C C . GLU A 1 86 ? 2.561 4.136 -8.420 1.00 94.62 86 GLU A C 1
ATOM 661 O O . GLU A 1 86 ? 3.350 3.298 -7.967 1.00 94.62 86 GLU A O 1
ATOM 666 N N . ARG A 1 87 ? 2.392 5.326 -7.845 1.00 93.88 87 ARG A N 1
ATOM 667 C CA . ARG A 1 87 ? 3.140 5.714 -6.651 1.00 93.88 87 ARG A CA 1
ATOM 668 C C . ARG A 1 87 ? 2.717 4.851 -5.469 1.00 93.88 87 ARG A C 1
ATOM 670 O O . ARG A 1 87 ? 1.542 4.821 -5.107 1.00 93.88 87 ARG A O 1
ATOM 677 N N . GLY A 1 88 ? 3.706 4.198 -4.863 1.00 95.19 88 GLY A N 1
ATOM 678 C CA . GLY A 1 88 ? 3.518 3.388 -3.670 1.00 95.19 88 GLY A CA 1
ATOM 679 C C . GLY A 1 88 ? 2.983 4.204 -2.496 1.00 95.19 88 GLY A C 1
ATOM 680 O O . GLY A 1 88 ? 3.471 5.298 -2.208 1.00 95.19 88 GLY A O 1
ATOM 681 N N . ALA A 1 89 ? 1.993 3.645 -1.818 1.00 97.38 89 ALA A N 1
ATOM 682 C CA . ALA A 1 89 ? 1.474 4.096 -0.538 1.00 97.38 89 ALA A CA 1
ATOM 683 C C . ALA A 1 89 ? 1.176 2.872 0.337 1.00 97.38 89 ALA A C 1
ATOM 685 O O . ALA A 1 89 ? 1.061 1.766 -0.173 1.00 97.38 89 ALA A O 1
ATOM 686 N N . TYR A 1 90 ? 1.044 3.052 1.647 1.00 97.94 90 TYR A N 1
ATOM 687 C CA . TYR A 1 90 ? 0.639 1.976 2.551 1.00 97.94 90 TYR A CA 1
ATOM 688 C C . TYR A 1 90 ? -0.498 2.489 3.430 1.00 97.94 90 TYR A C 1
ATOM 690 O O . TYR A 1 90 ? -0.265 3.208 4.402 1.00 97.94 90 TYR A O 1
ATOM 698 N N . PHE A 1 91 ? -1.737 2.173 3.050 1.00 97.44 91 PHE A N 1
ATOM 699 C CA . PHE A 1 91 ? -2.924 2.579 3.802 1.00 97.44 91 PHE A CA 1
ATOM 700 C C . PHE A 1 91 ? -3.632 1.377 4.403 1.00 97.44 91 PHE A C 1
ATOM 702 O O . PHE A 1 91 ? -3.939 0.407 3.713 1.00 97.44 91 PHE A O 1
ATOM 709 N N . LEU A 1 92 ? -3.967 1.498 5.681 1.00 95.81 92 LEU A N 1
ATOM 710 C CA . LEU A 1 92 ? -4.775 0.539 6.417 1.00 95.81 92 LEU A CA 1
ATOM 711 C C . LEU A 1 92 ? -6.188 1.090 6.547 1.00 95.81 92 LEU A C 1
ATOM 713 O O . LEU A 1 92 ? -6.379 2.257 6.888 1.00 95.81 92 LEU A O 1
ATOM 717 N N . SER A 1 93 ? -7.189 0.259 6.278 1.00 94.94 93 SER A N 1
ATOM 718 C CA . SER A 1 93 ? -8.584 0.668 6.401 1.00 94.94 93 SER A CA 1
ATOM 719 C C . SER A 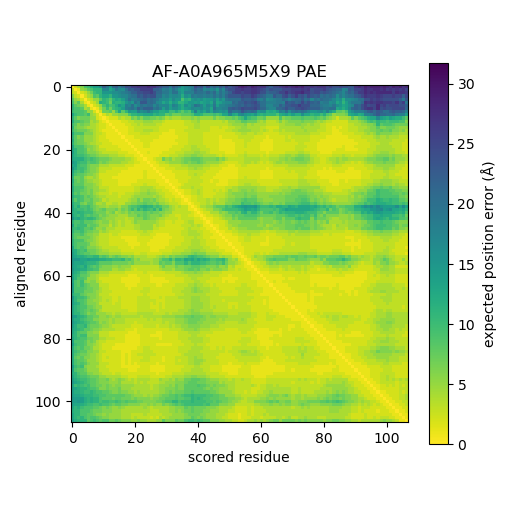1 93 ? -9.435 -0.409 7.051 1.00 94.94 93 SER A C 1
ATOM 721 O O . SER A 1 93 ? -9.326 -1.607 6.779 1.00 94.94 93 SER A O 1
ATOM 723 N N . GLY A 1 94 ? -10.323 0.025 7.934 1.00 92.44 94 GLY A N 1
ATOM 724 C CA . GLY A 1 94 ? -11.254 -0.835 8.636 1.00 92.44 94 GLY A CA 1
ATOM 725 C C . GLY A 1 94 ? -12.182 -0.024 9.523 1.00 92.44 94 GLY A C 1
ATOM 726 O O . GLY A 1 94 ? -12.012 1.179 9.699 1.00 92.44 94 GLY A O 1
ATOM 727 N N . GLN A 1 95 ? -13.171 -0.707 10.081 1.00 92.12 95 GLN A N 1
ATOM 728 C CA . GLN A 1 95 ? -14.059 -0.143 11.087 1.00 92.12 95 GLN A CA 1
ATOM 729 C C . GLN A 1 95 ? -13.737 -0.771 12.437 1.00 92.12 95 GLN A C 1
ATOM 731 O O . GLN A 1 95 ? -13.485 -1.976 12.528 1.00 92.12 95 GLN A O 1
ATOM 736 N N . LYS A 1 96 ? -13.748 0.055 13.480 1.00 91.62 96 LYS A N 1
ATOM 737 C CA . LYS A 1 96 ? -13.586 -0.359 14.872 1.00 91.62 96 LYS A CA 1
ATOM 738 C C . LYS A 1 96 ? -14.644 0.347 15.707 1.00 91.62 96 LYS A C 1
ATOM 740 O O . LYS A 1 96 ? -14.953 1.509 15.461 1.00 91.62 96 LYS A O 1
ATOM 745 N N . ILE A 1 97 ? -15.192 -0.367 16.680 1.00 93.75 97 ILE A N 1
ATOM 746 C CA . ILE A 1 97 ? -16.099 0.197 17.677 1.00 93.75 97 ILE A CA 1
ATOM 747 C C . ILE A 1 97 ? -15.246 0.498 18.907 1.00 93.75 97 ILE A C 1
ATOM 749 O O . ILE A 1 97 ? -14.623 -0.411 19.451 1.00 93.75 97 ILE A O 1
ATOM 753 N N . LEU A 1 98 ? -15.197 1.767 19.306 1.00 94.81 98 LEU A N 1
ATOM 754 C CA . LEU A 1 98 ? -14.464 2.243 20.476 1.00 94.81 98 LEU A CA 1
ATOM 755 C C . LEU A 1 98 ? -15.458 2.659 21.556 1.00 94.81 98 LEU A C 1
ATOM 757 O O . LEU A 1 98 ? -16.287 3.542 21.335 1.00 94.81 98 LEU A O 1
ATOM 761 N N . GLN A 1 99 ? -15.373 2.020 22.717 1.00 96.50 99 GLN A N 1
ATOM 762 C CA . GLN A 1 99 ? -16.157 2.404 23.887 1.00 96.50 99 GLN A CA 1
ATOM 763 C C . GLN A 1 99 ? -15.550 3.642 24.573 1.00 96.50 99 GLN A C 1
ATOM 765 O O . GLN A 1 99 ? -14.359 3.925 24.399 1.00 96.50 99 GLN A O 1
ATOM 770 N N . PRO A 1 100 ? -16.324 4.386 25.388 1.00 96.19 100 PRO A N 1
ATOM 771 C CA . PRO A 1 100 ? -15.776 5.480 26.183 1.00 96.19 100 PRO A CA 1
ATOM 772 C C . PRO A 1 100 ? -14.568 5.017 27.012 1.00 96.19 100 PRO A C 1
ATOM 774 O O . PRO A 1 100 ? -14.640 3.994 27.689 1.00 96.19 100 PRO A O 1
ATOM 777 N N . LYS A 1 101 ? -13.474 5.791 26.980 1.00 95.81 101 LYS A N 1
ATOM 778 C CA . LYS A 1 101 ? -12.181 5.500 27.643 1.00 95.81 101 LYS A CA 1
ATOM 779 C C . LYS A 1 101 ? -11.387 4.310 27.078 1.00 95.81 101 LYS A C 1
ATOM 781 O O . LYS A 1 101 ? -10.383 3.933 27.673 1.00 95.81 101 LYS A O 1
ATOM 786 N N . GLN A 1 102 ? -11.793 3.735 25.947 1.00 96.50 102 GLN A N 1
ATOM 787 C CA . GLN A 1 102 ? -11.002 2.729 25.239 1.00 96.50 102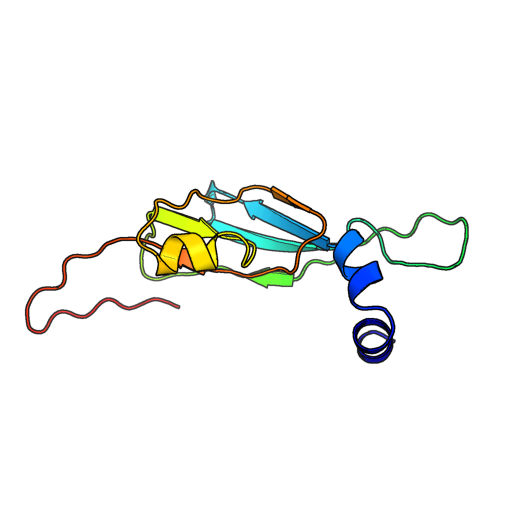 GLN A CA 1
ATOM 788 C C . GLN A 1 102 ? -9.996 3.393 24.287 1.00 96.50 102 GLN A C 1
ATOM 790 O O . GLN A 1 102 ? -10.307 4.412 23.668 1.00 96.50 102 GLN A O 1
ATOM 795 N N . SER A 1 103 ? -8.819 2.786 24.127 1.00 93.69 103 SER A N 1
ATOM 796 C CA . SER A 1 103 ? -7.854 3.107 23.071 1.00 93.69 103 SER A CA 1
ATOM 797 C C . SER A 1 103 ? -7.660 1.913 22.134 1.00 93.69 103 SER A C 1
ATOM 799 O O . SER A 1 103 ? -7.895 0.760 22.504 1.00 93.69 103 SER A O 1
ATOM 801 N N . ILE A 1 104 ? -7.261 2.203 20.897 1.00 94.50 104 ILE A N 1
ATOM 802 C CA . ILE A 1 104 ? -6.719 1.223 19.955 1.00 94.50 104 ILE A CA 1
ATOM 803 C C . ILE A 1 104 ? -5.395 1.793 19.478 1.00 94.50 104 ILE A C 1
ATOM 805 O O . ILE A 1 104 ? -5.358 2.918 18.987 1.00 94.50 104 ILE A O 1
ATOM 809 N N . ASP A 1 105 ? -4.347 0.991 19.598 1.00 94.19 105 ASP A N 1
ATOM 810 C CA . ASP A 1 105 ? -2.987 1.375 19.255 1.00 94.19 105 ASP A CA 1
ATOM 811 C C . ASP A 1 105 ? -2.492 0.525 18.080 1.00 94.19 105 ASP A C 1
ATOM 813 O O . ASP A 1 105 ? -2.756 -0.680 17.993 1.00 94.19 105 ASP A O 1
ATOM 817 N N . TRP A 1 106 ? -1.793 1.167 17.149 1.00 94.38 106 TRP A N 1
ATOM 818 C CA . TRP A 1 106 ? -1.121 0.516 16.030 1.00 94.38 106 TRP A CA 1
ATOM 819 C C . TRP A 1 106 ? 0.133 1.300 15.642 1.00 94.38 106 TRP A C 1
ATOM 821 O O . TRP A 1 106 ? 0.228 2.500 15.906 1.00 94.38 106 TRP A O 1
ATOM 831 N N . LEU A 1 107 ? 1.081 0.600 15.021 1.00 91.19 107 LEU A N 1
ATOM 832 C CA . LEU A 1 107 ? 2.290 1.154 14.409 1.00 91.19 107 LEU A CA 1
ATOM 833 C C . LEU A 1 107 ? 2.347 0.702 12.955 1.00 91.19 107 LEU A C 1
ATOM 835 O O . LEU A 1 107 ? 2.015 -0.486 12.733 1.00 91.19 107 LEU A O 1
#

Mean predicted aligned error: 5.3 Å

Foldseek 3Di:
DVVVCCVPPVQVQLQQWKWAAPPVQRKIWIWGCFDDDPDPDGGHTPDTDIDHKDQDDADAWDQACPCVVCVVVVHDDHHDGMDGSGDTDTDGHHDDDADVPDDGDMD

Sequence (107 aa):
MGNQFNLGFSTLLDAYKRNELLPKAGLGIFRLSAIPVDRPEPAEALFATVAWSVGTSWKNLLLSSQQLNAFRSGQTIRTEIDVCGERGAYFLSGQKILQPKQSIDWL

pLDDT: mean 90.67, std 11.55, range [42.44, 98.38]

Secondary structure (DSSP, 8-state):
-HHHHHHH-HHHHHHTEEEEEETTTTEEEEEESS---SSSS-------EEE---SS--SEEEEESTTHHHHHTTPPP---SEEESS-EEEEEE------TT------

Radius of gyration: 16.95 Å; Cα contacts (8 Å, |Δi|>4): 171; chains: 1; bounding box: 40×29×51 Å

Solvent-accessible surface area (backbone atoms only — not comparable to full-atom values): 6599 Å² total; per-residue (Å²): 116,75,72,64,48,54,76,74,40,47,72,66,53,24,62,32,22,35,21,34,45,44,77,95,74,55,34,36,37,38,30,41,74,39,51,94,67,102,57,104,62,95,41,80,45,89,64,65,52,73,50,67,68,45,79,64,92,59,79,32,40,33,39,43,64,82,56,50,62,44,47,75,72,72,44,92,76,72,61,48,53,72,44,68,46,44,63,70,41,84,44,78,41,70,88,81,88,76,58,92,95,58,85,88,63,70,84

Nearest PDB structures (foldseek):
  6hq6-assembly1_B  TM=9.740E-01  e=5.637E-10  metagenome
  6hq6-assembly1_A  TM=9.800E-01  e=5.986E-10  metagenome
  6hq8-assembly1_B  TM=9.796E-01  e=7.170E-10  metagenome
  6ozb-assembly1_C  TM=4.984E-01  e=8.345E-01  Nostoc sp. PCC 7120 = FACHB-418